Protein AF-A0A6A5HQG8-F1 (afdb_monomer_lite)

Foldseek 3Di:
DDDDDPQLVVQLVVQLVVLVVVVVVVVVDPQKDKWWQQEPNDGDPSNVVSCVRSVHDSVNVPVVDDHQWIWIDGVQWIWTDHPVDIGTPPPPPPDPPPVVPPPD

pLDDT: mean 81.15, std 14.97, range [36.0, 96.69]

Radius of gyration: 15.36 Å; chains: 1; bounding box: 36×32×36 Å

Sequence (104 aa):
MKSFTFSRVKAFCAHLSSLLSEAIDEKQTVERFDLIVFADGKSDEAIVQAARRAYVHLTELQECMNNGLIMEITDGRVRALTPFSAQIVFPKTANPMEFEKVGG

Secondary structure (DSSP, 8-state):
--PPPHHHHHHHHHHHHHHHHHHHHHTS--S-EEEEESBTTB--HHHHHHHHHTT--HHHHHHHS-TTEEEEEETTEEEEEETTEEEEEES--S-TTSGGGS--

Structure (mmCIF, N/CA/C/O backbone):
data_AF-A0A6A5HQG8-F1
#
_entry.id   AF-A0A6A5HQG8-F1
#
loop_
_atom_site.group_PDB
_atom_site.id
_atom_site.type_symbol
_atom_site.label_atom_id
_atom_site.label_alt_id
_atom_site.label_comp_id
_atom_site.label_asym_id
_atom_site.label_entity_id
_atom_site.label_seq_id
_atom_site.pdbx_PDB_ins_code
_atom_site.Cartn_x
_atom_site.Cartn_y
_atom_site.Cartn_z
_atom_site.occupancy
_atom_site.B_iso_or_equiv
_atom_site.auth_seq_id
_atom_site.auth_comp_id
_atom_site.auth_asym_id
_atom_site.auth_atom_id
_atom_site.pdbx_PDB_model_num
ATOM 1 N N . MET A 1 1 ? 13.232 4.062 -19.684 1.00 47.31 1 MET A N 1
ATOM 2 C CA . MET A 1 1 ? 12.243 3.751 -18.630 1.00 47.31 1 MET A CA 1
ATOM 3 C C . MET A 1 1 ? 11.417 2.559 -19.076 1.00 47.31 1 MET A C 1
ATOM 5 O O . MET A 1 1 ? 10.832 2.621 -20.152 1.00 47.31 1 MET A O 1
ATOM 9 N N . LYS A 1 2 ? 11.418 1.456 -18.319 1.00 54.16 2 LYS A N 1
ATOM 10 C CA . LYS A 1 2 ? 10.483 0.350 -18.564 1.00 54.16 2 LYS A CA 1
ATOM 11 C C . LYS A 1 2 ? 9.149 0.751 -17.941 1.00 54.16 2 LYS A C 1
ATOM 13 O O . LYS A 1 2 ? 9.042 0.825 -16.727 1.00 54.16 2 LYS A O 1
ATOM 18 N N . SER A 1 3 ? 8.172 1.080 -18.779 1.00 63.28 3 SER A N 1
ATOM 19 C CA . SER A 1 3 ? 6.811 1.370 -18.324 1.00 63.28 3 SER A CA 1
ATOM 20 C C . SER A 1 3 ? 6.162 0.094 -17.785 1.00 63.28 3 SER A C 1
ATOM 22 O O . SER A 1 3 ? 6.393 -0.997 -18.322 1.0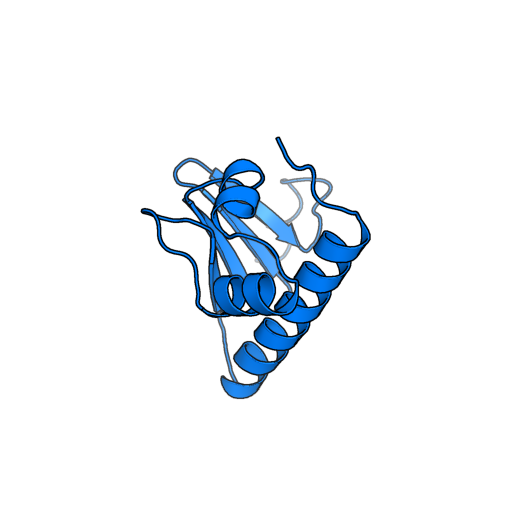0 63.28 3 SER A O 1
ATOM 24 N N . PHE A 1 4 ? 5.352 0.212 -16.734 1.00 70.06 4 PHE A N 1
ATOM 25 C CA . PHE A 1 4 ? 4.558 -0.908 -16.253 1.00 70.06 4 PHE A CA 1
ATOM 26 C C . PHE A 1 4 ? 3.615 -1.404 -17.347 1.00 70.06 4 PHE A C 1
ATOM 28 O O . PHE A 1 4 ? 2.868 -0.631 -17.946 1.00 70.06 4 PHE A O 1
ATOM 35 N N . THR A 1 5 ? 3.591 -2.716 -17.586 1.00 81.50 5 THR A N 1
ATOM 36 C CA . THR A 1 5 ? 2.494 -3.285 -18.365 1.00 81.50 5 THR A CA 1
ATOM 37 C C . THR A 1 5 ? 1.234 -3.247 -17.509 1.00 81.50 5 THR A C 1
ATOM 39 O O . THR A 1 5 ? 1.275 -3.541 -16.313 1.00 81.50 5 THR A O 1
ATOM 42 N N . PHE A 1 6 ? 0.093 -2.942 -18.124 1.00 82.88 6 PHE A N 1
ATOM 43 C CA . PHE A 1 6 ? -1.206 -2.964 -17.447 1.00 82.88 6 PHE A CA 1
ATOM 44 C C . PHE A 1 6 ? -1.449 -4.283 -16.685 1.00 82.88 6 PHE A C 1
ATOM 46 O O . PHE A 1 6 ? -1.984 -4.285 -15.578 1.00 82.88 6 PHE A O 1
ATOM 53 N N . SER A 1 7 ? -0.975 -5.407 -17.236 1.00 87.94 7 SER A N 1
ATOM 54 C CA . SER A 1 7 ? -1.036 -6.722 -16.593 1.00 87.94 7 SER A CA 1
ATOM 55 C C . SER 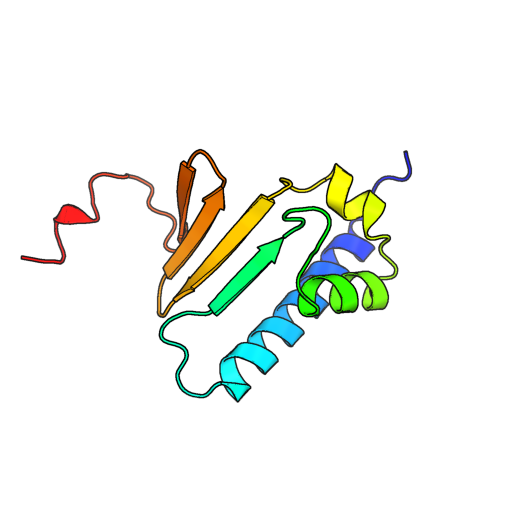A 1 7 ? -0.266 -6.797 -15.269 1.00 87.94 7 SER A C 1
ATOM 57 O O . SER A 1 7 ? -0.789 -7.353 -14.305 1.00 87.94 7 SER A O 1
ATOM 59 N N . ARG A 1 8 ? 0.941 -6.218 -15.192 1.00 89.00 8 ARG A N 1
ATOM 60 C CA . ARG A 1 8 ? 1.777 -6.217 -13.979 1.00 89.00 8 ARG A CA 1
ATOM 61 C C . ARG A 1 8 ? 1.190 -5.315 -12.898 1.00 89.00 8 ARG A C 1
ATOM 63 O O . ARG A 1 8 ? 1.172 -5.716 -11.740 1.00 89.00 8 ARG A O 1
ATOM 70 N N . VAL A 1 9 ? 0.629 -4.159 -13.269 1.00 87.75 9 VAL A N 1
ATOM 71 C CA . VAL A 1 9 ? -0.087 -3.284 -12.318 1.00 87.75 9 VAL A CA 1
ATOM 72 C C . VAL A 1 9 ? -1.304 -4.000 -11.743 1.00 87.75 9 VAL A C 1
ATOM 74 O O . VAL A 1 9 ? -1.477 -4.050 -10.530 1.00 87.75 9 VAL A O 1
ATOM 77 N N . LYS A 1 10 ? -2.123 -4.618 -12.602 1.00 91.50 10 LYS A N 1
ATOM 78 C CA . LYS A 1 10 ? -3.306 -5.360 -12.157 1.00 91.50 10 LYS A CA 1
ATOM 79 C C . LYS A 1 10 ? -2.936 -6.508 -11.212 1.00 91.50 10 LYS A C 1
ATOM 81 O O . LYS A 1 10 ? -3.596 -6.683 -10.191 1.00 91.50 10 LYS A O 1
ATOM 86 N N . ALA A 1 11 ? -1.883 -7.262 -11.533 1.00 94.06 11 ALA A N 1
ATOM 87 C CA . ALA A 1 11 ? -1.382 -8.336 -10.676 1.00 94.06 11 ALA A CA 1
ATOM 88 C C . ALA A 1 11 ? -0.875 -7.803 -9.328 1.00 94.06 11 ALA A C 1
ATOM 90 O O . ALA A 1 11 ? -1.222 -8.352 -8.286 1.00 94.06 11 ALA A O 1
ATOM 91 N N . PHE A 1 12 ? -0.117 -6.703 -9.337 1.00 93.88 12 PHE A N 1
ATOM 92 C CA . PHE A 1 12 ? 0.346 -6.038 -8.120 1.00 93.88 12 PHE A CA 1
ATOM 93 C C . PHE A 1 12 ? -0.823 -5.634 -7.218 1.00 93.88 12 PHE A C 1
ATOM 95 O O . PHE A 1 12 ? -0.843 -6.012 -6.049 1.00 93.88 12 PHE A O 1
ATOM 102 N N . CYS A 1 13 ? -1.828 -4.944 -7.765 1.00 92.88 13 CYS A N 1
ATOM 103 C CA . CYS A 1 13 ? -3.009 -4.538 -7.005 1.00 92.88 13 CYS A CA 1
ATOM 104 C C . CYS A 1 13 ? -3.772 -5.741 -6.434 1.00 92.88 13 CYS A C 1
ATOM 106 O O . CYS A 1 13 ? -4.200 -5.695 -5.285 1.00 92.88 13 CYS A O 1
ATOM 108 N N . ALA A 1 14 ? -3.915 -6.824 -7.204 1.00 95.56 14 ALA A N 1
ATOM 109 C CA . ALA A 1 14 ? -4.586 -8.036 -6.741 1.00 95.56 14 ALA A CA 1
ATOM 110 C C . ALA A 1 14 ? -3.832 -8.703 -5.577 1.00 95.56 14 ALA A C 1
ATOM 112 O O . ALA A 1 14 ? -4.442 -9.059 -4.571 1.00 95.56 14 ALA A O 1
ATOM 113 N N . HIS A 1 15 ? -2.506 -8.831 -5.680 1.00 96.69 15 HIS A N 1
ATOM 114 C CA . HIS A 1 15 ? -1.691 -9.392 -4.603 1.00 96.69 15 HIS A CA 1
ATOM 115 C C . HIS A 1 15 ? -1.691 -8.512 -3.356 1.00 96.69 15 HIS A C 1
ATOM 117 O O . HIS A 1 15 ? -1.822 -9.039 -2.255 1.00 96.69 15 HIS A O 1
ATOM 123 N N . LEU A 1 16 ? -1.579 -7.192 -3.523 1.00 94.81 16 LEU A N 1
ATOM 124 C CA . LEU A 1 16 ? -1.628 -6.257 -2.406 1.00 94.81 16 LEU A CA 1
ATOM 125 C C . LEU A 1 16 ? -2.986 -6.318 -1.702 1.00 94.81 16 LEU A C 1
ATOM 127 O O . LEU A 1 16 ? -3.023 -6.389 -0.482 1.00 94.81 16 LEU A O 1
ATOM 131 N N . SER A 1 17 ? -4.089 -6.367 -2.456 1.00 93.62 17 SER A N 1
ATOM 132 C CA . SER A 1 17 ? -5.429 -6.505 -1.880 1.00 93.62 17 SER A CA 1
ATOM 133 C C . SER A 1 17 ? -5.565 -7.773 -1.035 1.00 93.62 17 SER A C 1
ATOM 135 O O . SER A 1 17 ? -6.066 -7.681 0.076 1.00 93.62 17 SER A O 1
ATOM 137 N N . SER A 1 18 ? -5.097 -8.927 -1.530 1.00 94.62 18 SER A N 1
ATOM 138 C CA . SER A 1 18 ? -5.143 -10.196 -0.778 1.00 94.62 18 SER A CA 1
ATOM 139 C C . SER A 1 18 ? -4.360 -10.097 0.528 1.00 94.62 18 SER A C 1
ATOM 141 O O . SER A 1 18 ? -4.890 -10.398 1.589 1.00 94.62 18 SER A O 1
ATOM 143 N N . LEU A 1 19 ? -3.120 -9.600 0.454 1.00 93.88 19 LEU A N 1
ATOM 144 C CA . LEU A 1 19 ? -2.236 -9.470 1.612 1.00 93.88 19 LEU A CA 1
ATOM 145 C C . LEU A 1 19 ? -2.798 -8.516 2.670 1.00 93.88 19 LEU A C 1
ATOM 147 O O . LEU A 1 19 ? -2.665 -8.776 3.860 1.00 93.88 19 LEU A O 1
ATOM 151 N N . LEU A 1 20 ? -3.414 -7.410 2.246 1.00 91.00 20 LEU A N 1
ATOM 152 C CA . LEU A 1 20 ? -4.042 -6.466 3.167 1.00 91.00 20 LEU A CA 1
ATOM 153 C C . LEU A 1 20 ? -5.284 -7.064 3.823 1.00 91.00 20 LEU A C 1
ATOM 155 O O . LEU A 1 20 ? -5.445 -6.901 5.025 1.00 91.00 20 LEU A O 1
ATOM 159 N N . SER A 1 21 ? -6.133 -7.765 3.066 1.00 89.31 21 SER A N 1
ATOM 160 C CA . SER A 1 21 ? -7.293 -8.463 3.628 1.00 89.31 21 SER A CA 1
ATOM 161 C C . SER A 1 21 ? -6.864 -9.502 4.659 1.00 89.31 21 SER A C 1
ATOM 163 O O . SER A 1 21 ? -7.328 -9.442 5.789 1.00 89.31 21 SER A O 1
ATOM 165 N N . GLU A 1 22 ? -5.904 -10.365 4.317 1.00 89.81 22 GLU A N 1
ATOM 166 C CA . GLU A 1 22 ? -5.338 -11.358 5.239 1.00 89.81 22 GLU A CA 1
ATOM 167 C C . GLU A 1 22 ? -4.793 -10.688 6.513 1.00 89.81 22 GLU A C 1
ATOM 169 O O . GLU A 1 22 ? -5.157 -11.075 7.620 1.00 89.81 22 GLU A O 1
ATOM 174 N N . ALA A 1 23 ? -3.995 -9.623 6.376 1.00 85.88 23 ALA A N 1
ATOM 175 C CA . ALA A 1 23 ? -3.393 -8.931 7.516 1.00 85.88 23 ALA A CA 1
ATOM 176 C C . ALA A 1 23 ? -4.401 -8.157 8.389 1.00 85.88 23 ALA A C 1
ATOM 178 O O . ALA A 1 23 ? -4.153 -7.947 9.579 1.00 85.88 23 ALA A O 1
ATOM 179 N N . ILE A 1 24 ? -5.506 -7.682 7.812 1.00 84.38 24 ILE A N 1
ATOM 180 C CA . ILE A 1 24 ? -6.590 -7.017 8.547 1.00 84.38 24 ILE A CA 1
ATOM 181 C C . ILE A 1 24 ? -7.441 -8.063 9.274 1.00 84.38 24 ILE A C 1
ATOM 183 O O . ILE A 1 24 ? -7.708 -7.897 10.466 1.00 84.38 24 ILE A O 1
ATOM 187 N N . ASP A 1 25 ? -7.800 -9.152 8.593 1.00 83.25 25 ASP A N 1
ATOM 188 C CA . ASP A 1 25 ? -8.608 -10.242 9.144 1.00 83.25 25 ASP A CA 1
ATOM 189 C C . ASP A 1 25 ? -7.876 -10.954 10.295 1.00 83.25 25 ASP A C 1
ATOM 191 O O . ASP A 1 25 ? -8.464 -11.203 11.351 1.00 83.25 25 ASP A O 1
ATOM 195 N N . GLU A 1 26 ? -6.570 -11.216 10.148 1.00 81.06 26 GLU A N 1
ATOM 196 C CA . GLU A 1 26 ? -5.727 -11.811 11.198 1.00 81.06 26 GLU A CA 1
ATOM 197 C C . GLU A 1 26 ? -5.682 -10.967 12.473 1.00 81.06 26 GLU A C 1
ATOM 199 O O . GLU A 1 26 ? -5.601 -11.508 13.578 1.00 81.06 26 GLU A O 1
ATOM 204 N N . LYS A 1 27 ? -5.750 -9.639 12.342 1.00 73.19 27 LYS A N 1
ATOM 205 C CA . LYS A 1 27 ? -5.715 -8.729 13.490 1.00 73.19 27 LYS A CA 1
ATOM 206 C C . LYS A 1 27 ? -7.028 -8.700 14.276 1.00 73.19 27 LYS A C 1
ATOM 208 O O . LYS A 1 27 ? -7.009 -8.149 15.372 1.00 73.19 27 LYS A O 1
ATOM 213 N N . GLN A 1 28 ? -8.113 -9.298 13.762 1.00 58.22 28 GLN A N 1
ATOM 214 C CA . GLN A 1 28 ? -9.461 -9.479 14.347 1.00 58.22 28 GLN A CA 1
ATOM 215 C C . GLN A 1 28 ? -10.217 -8.207 14.788 1.00 58.22 28 GLN A C 1
ATOM 217 O O . GLN A 1 28 ? -11.442 -8.169 14.714 1.00 58.22 28 GLN A O 1
ATOM 222 N N . THR A 1 29 ? -9.519 -7.161 15.225 1.00 58.09 29 THR A N 1
ATOM 223 C CA . THR A 1 29 ? -10.041 -5.890 15.734 1.00 58.09 29 THR A CA 1
ATOM 224 C C . THR A 1 29 ? -9.018 -4.785 15.463 1.00 58.09 29 THR A C 1
ATOM 226 O O . THR A 1 29 ? -8.344 -4.305 16.376 1.00 58.09 29 THR A O 1
ATOM 229 N N . VAL A 1 30 ? -8.826 -4.388 14.206 1.00 58.88 30 VAL A N 1
ATOM 230 C CA . VAL A 1 30 ? -8.039 -3.179 13.925 1.00 58.88 30 VAL A CA 1
ATOM 231 C C . VAL A 1 30 ? -8.972 -1.982 13.924 1.00 58.88 30 VAL A C 1
ATOM 233 O O . VAL A 1 30 ? -9.669 -1.732 12.948 1.00 58.88 30 VAL A O 1
ATOM 236 N N . GLU A 1 31 ? -8.935 -1.201 15.007 1.00 77.12 31 GLU A N 1
ATOM 237 C CA . GLU A 1 31 ? -9.436 0.181 14.979 1.00 77.12 31 GLU A CA 1
ATOM 238 C C . GLU A 1 31 ? -8.733 0.982 13.867 1.00 77.12 31 GLU A C 1
ATOM 240 O O . GLU A 1 31 ? -9.300 1.923 13.310 1.00 77.12 31 GLU A O 1
ATOM 245 N N . ARG A 1 32 ? -7.496 0.581 13.522 1.00 84.56 32 ARG A N 1
ATOM 246 C CA . ARG A 1 32 ? -6.645 1.226 12.526 1.00 84.56 32 ARG A CA 1
ATOM 247 C C . ARG A 1 32 ? -5.542 0.308 11.987 1.00 84.56 32 ARG A C 1
ATOM 249 O O . ARG A 1 32 ? -4.786 -0.283 12.754 1.00 84.56 32 ARG A O 1
ATOM 256 N N . PHE A 1 33 ? -5.384 0.270 10.670 1.00 88.31 33 PHE A N 1
ATOM 257 C CA . PHE A 1 33 ? -4.275 -0.342 9.946 1.00 88.31 33 PHE A CA 1
ATOM 258 C C . PHE A 1 33 ? -3.552 0.733 9.129 1.00 88.31 33 PHE A C 1
ATOM 260 O O . PHE A 1 33 ? -4.148 1.343 8.247 1.00 88.31 33 PHE A O 1
ATOM 267 N N . ASP A 1 34 ? -2.267 0.947 9.395 1.00 90.56 34 ASP A N 1
ATOM 268 C CA . ASP A 1 34 ? -1.442 1.868 8.614 1.00 90.56 34 ASP A CA 1
ATOM 269 C C . ASP A 1 34 ? -0.597 1.081 7.616 1.00 90.56 34 ASP A C 1
ATOM 271 O O . ASP A 1 34 ? 0.111 0.154 8.003 1.00 90.56 34 ASP A O 1
ATOM 275 N N . LEU A 1 35 ? -0.680 1.463 6.342 1.00 91.06 35 LEU A N 1
ATOM 276 C CA . LEU A 1 35 ? 0.152 0.944 5.264 1.00 91.06 35 LEU A CA 1
ATOM 277 C C . LEU A 1 35 ? 1.185 1.999 4.852 1.00 91.06 35 LEU A C 1
ATOM 279 O O . LEU A 1 35 ? 0.832 3.040 4.292 1.00 91.06 35 LEU A O 1
ATOM 283 N N . ILE A 1 36 ? 2.461 1.722 5.099 1.00 90.69 36 ILE A N 1
ATOM 284 C CA . ILE A 1 36 ? 3.590 2.609 4.803 1.00 90.69 36 ILE A CA 1
ATOM 285 C C . ILE A 1 36 ? 4.089 2.374 3.375 1.00 90.69 36 ILE A C 1
ATOM 287 O O . ILE A 1 36 ? 4.563 1.289 3.027 1.00 90.69 36 ILE A O 1
ATOM 291 N N . VAL A 1 37 ? 4.050 3.427 2.559 1.00 88.38 37 VAL A N 1
ATOM 292 C CA . VAL A 1 37 ? 4.450 3.438 1.149 1.00 88.38 37 VAL A CA 1
ATOM 293 C C . VAL A 1 37 ? 5.694 4.320 0.980 1.00 88.38 37 VAL A C 1
ATOM 295 O O . VAL A 1 37 ? 5.618 5.549 0.992 1.00 88.38 37 VAL A O 1
ATOM 298 N N . PHE A 1 38 ? 6.858 3.686 0.811 1.00 86.00 38 PHE A N 1
ATOM 299 C CA . PHE A 1 38 ? 8.151 4.339 0.548 1.00 86.00 38 PHE A CA 1
ATOM 300 C C . PHE A 1 38 ? 8.486 5.520 1.484 1.00 86.00 38 PHE A C 1
ATOM 302 O O . PHE A 1 38 ? 8.974 6.558 1.032 1.00 86.00 38 PHE A O 1
ATOM 309 N N . ALA A 1 39 ? 8.237 5.383 2.789 1.00 81.81 39 ALA A N 1
ATOM 310 C CA . ALA A 1 39 ? 8.673 6.352 3.796 1.00 81.81 39 ALA A CA 1
ATOM 311 C C . ALA A 1 39 ? 10.113 6.050 4.233 1.00 81.81 39 ALA A C 1
ATOM 313 O O . ALA A 1 39 ? 10.433 4.914 4.579 1.00 81.81 39 ALA A O 1
ATOM 314 N N . ASP A 1 40 ? 10.996 7.051 4.170 1.00 78.81 40 ASP A N 1
ATOM 315 C CA . ASP A 1 40 ? 12.424 6.933 4.513 1.00 78.81 40 ASP A CA 1
ATOM 316 C C . ASP A 1 40 ? 13.135 5.741 3.840 1.00 78.81 40 ASP A C 1
ATOM 318 O O . ASP A 1 40 ? 13.966 5.050 4.431 1.00 78.81 40 ASP A O 1
ATOM 322 N N . GLY A 1 41 ? 12.776 5.465 2.581 1.00 75.81 41 GLY A N 1
ATOM 323 C CA . GLY A 1 41 ? 13.336 4.355 1.803 1.00 75.81 41 GLY A CA 1
ATOM 324 C C . GLY A 1 41 ? 12.825 2.968 2.209 1.00 75.81 41 GLY A C 1
ATOM 325 O O . GLY A 1 41 ? 13.348 1.963 1.728 1.00 75.81 41 GLY A O 1
ATOM 326 N N . LYS A 1 42 ? 11.802 2.891 3.066 1.00 81.94 42 LYS A N 1
ATOM 327 C CA . LYS A 1 42 ? 11.164 1.648 3.507 1.00 81.94 42 LYS A CA 1
ATOM 328 C C . LYS A 1 42 ? 9.712 1.587 3.052 1.00 81.94 42 LYS A C 1
ATOM 330 O O . LYS A 1 42 ? 9.034 2.597 2.920 1.00 81.94 42 LYS A O 1
ATOM 335 N N . SER A 1 43 ? 9.242 0.376 2.800 1.00 89.94 43 SER A N 1
ATOM 336 C CA . SER A 1 43 ? 7.836 0.079 2.534 1.00 89.94 43 SER A CA 1
ATOM 337 C C . SER A 1 43 ? 7.429 -1.120 3.361 1.00 89.94 43 SER A C 1
ATOM 339 O O . SER A 1 43 ? 8.275 -1.967 3.666 1.00 89.94 43 SER A O 1
ATOM 341 N N . ASP A 1 44 ? 6.144 -1.208 3.673 1.00 91.50 44 ASP A N 1
ATOM 342 C CA . ASP A 1 44 ? 5.615 -2.364 4.378 1.00 91.50 44 ASP A CA 1
ATOM 343 C C . ASP A 1 44 ? 5.807 -3.658 3.595 1.00 91.50 44 ASP A C 1
ATOM 345 O O . ASP A 1 44 ? 5.825 -3.694 2.358 1.00 91.50 44 ASP A O 1
ATOM 349 N N . GLU A 1 45 ? 5.899 -4.754 4.345 1.00 92.00 45 GLU A N 1
ATOM 350 C CA . GLU A 1 45 ? 6.136 -6.078 3.789 1.00 92.00 45 GLU A CA 1
ATOM 351 C C . GLU A 1 45 ? 5.066 -6.474 2.761 1.00 92.00 45 GLU A C 1
ATOM 353 O O . GLU A 1 45 ? 5.399 -7.068 1.737 1.00 92.00 45 GLU A O 1
ATOM 358 N N . ALA A 1 46 ? 3.808 -6.066 2.957 1.00 92.50 46 ALA A N 1
ATOM 359 C CA . ALA A 1 46 ? 2.732 -6.312 2.000 1.00 92.50 46 ALA A CA 1
ATOM 360 C C . ALA A 1 46 ? 3.031 -5.715 0.609 1.00 92.50 46 ALA A C 1
ATOM 362 O O . ALA A 1 46 ? 2.810 -6.372 -0.409 1.00 92.50 46 ALA A O 1
ATOM 363 N N . ILE A 1 47 ? 3.608 -4.508 0.548 1.00 92.50 47 ILE A N 1
ATOM 364 C CA . ILE A 1 47 ? 4.011 -3.858 -0.711 1.00 92.50 47 ILE A CA 1
ATOM 365 C C . ILE A 1 47 ? 5.176 -4.617 -1.341 1.00 92.50 47 ILE A C 1
ATOM 367 O O . ILE A 1 47 ? 5.157 -4.904 -2.540 1.00 92.50 47 ILE A O 1
ATOM 371 N N . VAL A 1 48 ? 6.173 -4.982 -0.531 1.00 94.00 48 VAL A N 1
ATOM 372 C CA . VAL A 1 48 ? 7.355 -5.730 -0.983 1.00 94.00 48 VAL A CA 1
ATOM 373 C C . VAL A 1 48 ? 6.966 -7.093 -1.553 1.00 94.00 48 VAL A C 1
ATOM 375 O O . VAL A 1 48 ? 7.409 -7.467 -2.644 1.00 94.00 48 VAL A O 1
ATOM 378 N N . GLN A 1 49 ? 6.097 -7.825 -0.860 1.00 95.06 49 GLN A N 1
ATOM 379 C CA . GLN A 1 49 ? 5.611 -9.123 -1.306 1.00 95.06 49 GLN A CA 1
ATOM 380 C C . GLN A 1 49 ? 4.726 -9.006 -2.550 1.00 95.06 49 GLN A C 1
ATOM 382 O O . GLN A 1 49 ? 4.915 -9.779 -3.492 1.00 95.06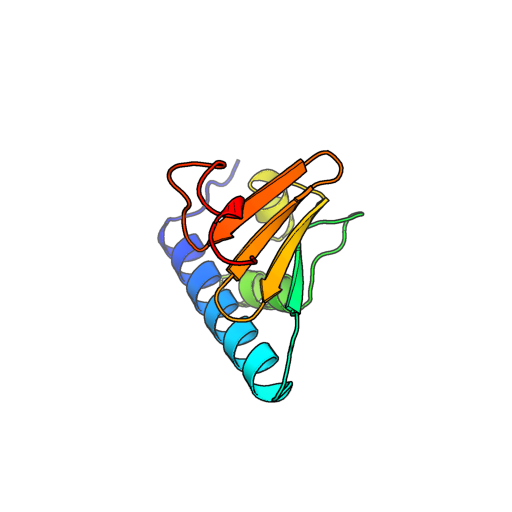 49 GLN A O 1
ATOM 387 N N . ALA A 1 50 ? 3.805 -8.039 -2.603 1.00 95.12 50 ALA A N 1
ATOM 388 C CA . ALA A 1 50 ? 2.962 -7.815 -3.776 1.00 95.12 50 ALA A CA 1
ATOM 389 C C . ALA A 1 50 ? 3.798 -7.482 -5.020 1.00 95.12 50 ALA A C 1
ATOM 391 O O . ALA A 1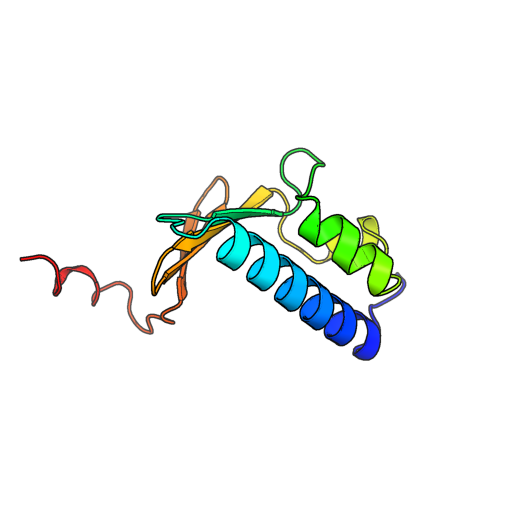 50 ? 3.574 -8.058 -6.087 1.00 95.12 50 ALA A O 1
ATOM 392 N N . ALA A 1 51 ? 4.806 -6.616 -4.874 1.00 93.19 51 ALA A N 1
ATOM 393 C CA . ALA A 1 51 ? 5.740 -6.269 -5.942 1.00 93.19 51 ALA A CA 1
ATOM 394 C C . ALA A 1 51 ? 6.487 -7.508 -6.445 1.00 93.19 51 ALA A C 1
ATOM 396 O O . ALA A 1 51 ? 6.498 -7.789 -7.645 1.00 93.19 51 ALA A O 1
ATOM 397 N N . ARG A 1 52 ? 7.027 -8.315 -5.524 1.00 93.69 52 ARG A N 1
ATOM 398 C CA . ARG A 1 52 ? 7.728 -9.560 -5.857 1.00 93.69 52 ARG A CA 1
ATOM 399 C C . ARG A 1 52 ? 6.833 -10.546 -6.612 1.00 93.69 52 ARG A C 1
ATOM 401 O O . ARG A 1 52 ? 7.268 -11.086 -7.627 1.00 93.69 52 ARG A O 1
ATOM 408 N N . ARG A 1 53 ? 5.598 -10.770 -6.149 1.00 94.62 53 ARG A N 1
ATOM 409 C CA . ARG A 1 53 ? 4.633 -11.695 -6.781 1.00 94.62 53 ARG A CA 1
ATOM 410 C C . ARG A 1 53 ? 4.190 -11.211 -8.167 1.00 94.62 53 ARG A C 1
ATOM 412 O O . ARG A 1 53 ? 4.013 -12.020 -9.069 1.00 94.62 53 ARG A O 1
ATOM 419 N N . ALA A 1 54 ? 4.091 -9.897 -8.361 1.00 93.81 54 ALA A N 1
ATOM 420 C CA . ALA A 1 54 ? 3.765 -9.281 -9.647 1.00 93.81 54 ALA A CA 1
ATOM 421 C C . ALA A 1 54 ? 4.971 -9.118 -10.594 1.00 93.81 54 ALA A C 1
ATOM 423 O O . ALA A 1 54 ? 4.829 -8.536 -11.674 1.00 93.81 54 ALA A O 1
ATOM 424 N N . TYR A 1 55 ? 6.158 -9.598 -10.201 1.00 91.75 55 TYR A N 1
ATOM 425 C CA . TYR A 1 55 ? 7.422 -9.379 -10.909 1.00 91.75 55 TYR A CA 1
ATOM 426 C C . TYR A 1 55 ? 7.691 -7.898 -11.180 1.00 91.75 55 TYR A C 1
ATOM 428 O O . TYR A 1 55 ? 8.129 -7.524 -12.264 1.00 91.75 55 TYR A O 1
ATOM 436 N N . VAL A 1 56 ? 7.379 -7.037 -10.218 1.00 89.75 56 VAL A N 1
ATOM 437 C CA . VAL A 1 56 ? 7.545 -5.587 -10.269 1.00 89.75 56 VAL A CA 1
ATOM 438 C C . VAL A 1 56 ? 8.726 -5.175 -9.391 1.00 89.75 56 VAL A C 1
ATOM 440 O O . VAL A 1 56 ? 8.812 -5.569 -8.230 1.00 89.75 56 VAL A O 1
ATOM 443 N N . HIS A 1 57 ? 9.646 -4.378 -9.941 1.00 89.12 57 HIS A N 1
ATOM 444 C CA . HIS A 1 57 ? 10.761 -3.851 -9.159 1.00 89.12 57 HIS A CA 1
ATOM 445 C C . HIS A 1 57 ? 10.287 -2.725 -8.238 1.00 89.12 57 HIS A C 1
ATOM 447 O O . HIS A 1 57 ? 9.563 -1.825 -8.659 1.00 89.12 57 HIS A O 1
ATOM 453 N N . LEU A 1 58 ? 10.745 -2.745 -6.984 1.00 87.00 58 LEU A N 1
ATOM 454 C CA . LEU A 1 58 ? 10.407 -1.711 -6.002 1.00 87.00 58 LEU A CA 1
ATOM 455 C C . LEU A 1 58 ? 10.861 -0.315 -6.430 1.00 87.00 58 LEU A C 1
ATOM 457 O O . LEU A 1 58 ? 10.153 0.646 -6.170 1.00 87.00 58 LEU A O 1
ATOM 461 N N . THR A 1 59 ? 11.988 -0.204 -7.132 1.00 86.06 59 THR A N 1
ATOM 462 C CA . THR A 1 59 ? 12.467 1.072 -7.680 1.00 86.06 59 THR A CA 1
ATOM 463 C C . THR A 1 59 ? 11.512 1.632 -8.736 1.00 86.06 59 THR A C 1
ATOM 465 O O . THR A 1 59 ? 11.214 2.818 -8.710 1.00 86.06 59 THR A O 1
ATOM 468 N N . GLU A 1 60 ? 10.958 0.779 -9.612 1.00 85.69 60 GLU A N 1
ATOM 469 C CA . GLU A 1 60 ? 9.944 1.190 -10.601 1.00 85.69 60 GLU A CA 1
ATOM 470 C C . GLU A 1 60 ? 8.667 1.688 -9.896 1.00 85.69 60 GLU A C 1
ATOM 472 O O . GLU A 1 60 ? 8.045 2.658 -10.325 1.00 85.69 60 GLU A O 1
ATOM 477 N N . LEU A 1 61 ? 8.276 1.037 -8.792 1.00 85.25 61 LEU A N 1
ATOM 478 C CA . LEU A 1 61 ? 7.121 1.439 -7.983 1.00 85.25 61 LEU A CA 1
ATOM 479 C C . LEU A 1 61 ? 7.361 2.769 -7.270 1.00 85.25 61 LEU A C 1
ATOM 481 O O . LEU A 1 61 ? 6.473 3.617 -7.259 1.00 85.25 61 LEU A O 1
ATOM 485 N N . GLN A 1 62 ? 8.556 2.949 -6.713 1.00 85.00 62 GLN A N 1
ATOM 486 C CA . GLN A 1 62 ? 8.960 4.157 -6.006 1.00 85.00 62 GLN A CA 1
ATOM 487 C C . GLN A 1 62 ? 8.972 5.385 -6.928 1.00 85.00 62 GLN A C 1
ATOM 489 O O . GLN A 1 62 ? 8.582 6.468 -6.511 1.00 85.00 62 GLN A O 1
ATOM 494 N N . GLU A 1 63 ? 9.371 5.222 -8.192 1.00 84.06 63 GLU A N 1
ATOM 495 C CA . GLU A 1 63 ? 9.318 6.292 -9.200 1.00 84.06 63 GLU A CA 1
ATOM 496 C C . GLU A 1 63 ? 7.879 6.699 -9.569 1.00 84.06 63 GLU A C 1
ATOM 498 O O . GLU A 1 63 ? 7.653 7.820 -10.024 1.00 84.06 63 GLU A O 1
ATOM 503 N N . CYS A 1 64 ? 6.903 5.804 -9.382 1.00 82.25 64 CYS A N 1
ATOM 504 C CA . CYS A 1 64 ? 5.509 6.010 -9.790 1.00 82.25 64 CYS A CA 1
ATOM 505 C C . CYS A 1 64 ? 4.562 6.367 -8.634 1.00 82.25 64 CYS A C 1
ATOM 507 O O . CYS A 1 64 ? 3.411 6.731 -8.882 1.00 82.25 64 CYS A O 1
ATOM 509 N N . MET A 1 65 ? 5.006 6.225 -7.387 1.00 80.12 65 MET A N 1
ATOM 510 C CA . MET A 1 65 ? 4.210 6.487 -6.189 1.00 80.12 65 MET A CA 1
ATOM 511 C C . MET A 1 65 ? 4.766 7.662 -5.393 1.00 80.12 65 MET A C 1
ATOM 513 O O . MET A 1 65 ? 5.940 8.008 -5.477 1.00 80.12 65 MET A O 1
ATOM 517 N N . ASN A 1 66 ? 3.903 8.272 -4.580 1.00 74.75 66 ASN A N 1
ATOM 518 C CA . ASN A 1 66 ? 4.329 9.313 -3.656 1.00 74.75 66 ASN A CA 1
ATOM 519 C C . ASN A 1 66 ? 5.215 8.698 -2.567 1.00 74.75 66 ASN A C 1
ATOM 521 O O . ASN A 1 66 ? 4.753 7.864 -1.789 1.00 74.75 66 ASN A O 1
ATOM 525 N N . ASN A 1 67 ? 6.473 9.134 -2.503 1.00 81.00 67 ASN A N 1
ATOM 526 C CA . ASN A 1 67 ? 7.368 8.796 -1.399 1.00 81.00 67 ASN A CA 1
ATOM 527 C C . ASN A 1 67 ? 6.843 9.398 -0.091 1.00 81.00 67 ASN A C 1
ATOM 529 O O . ASN A 1 67 ? 6.412 10.552 -0.063 1.00 81.00 67 ASN A O 1
ATOM 533 N N . GLY A 1 68 ? 6.909 8.626 0.992 1.00 83.56 68 GLY A N 1
ATOM 534 C CA . GLY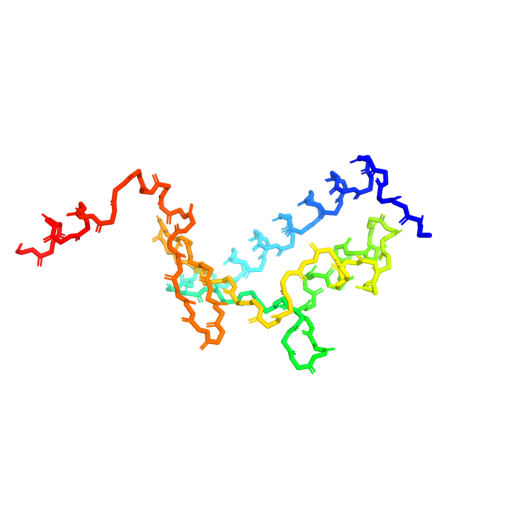 A 1 68 ? 6.437 9.057 2.309 1.00 83.56 68 GLY A CA 1
ATOM 535 C C . GLY A 1 68 ? 4.915 9.097 2.447 1.00 83.56 68 GLY A C 1
ATOM 536 O O . GLY A 1 68 ? 4.403 9.864 3.260 1.00 83.56 68 GLY A O 1
ATOM 537 N N . LEU A 1 69 ? 4.192 8.307 1.649 1.00 88.50 69 LEU A N 1
ATOM 538 C CA . LEU A 1 69 ? 2.748 8.153 1.780 1.00 88.50 69 LEU A CA 1
ATOM 539 C C . LEU A 1 69 ? 2.434 7.109 2.859 1.00 88.50 69 LEU A C 1
ATOM 541 O O . LEU A 1 69 ? 2.980 6.009 2.857 1.00 88.50 69 LEU A O 1
ATOM 545 N N . ILE A 1 70 ? 1.510 7.436 3.756 1.00 91.44 70 ILE A N 1
ATOM 546 C CA . ILE A 1 70 ? 0.920 6.486 4.701 1.00 91.44 70 ILE A CA 1
ATOM 547 C C . ILE A 1 70 ? -0.567 6.386 4.384 1.00 91.44 70 ILE A C 1
ATOM 549 O O . ILE A 1 70 ? -1.275 7.392 4.371 1.00 91.44 70 ILE A O 1
ATOM 553 N N . MET A 1 71 ? -1.045 5.176 4.116 1.00 91.06 71 MET A N 1
ATOM 554 C CA . MET A 1 71 ? -2.468 4.903 3.949 1.00 91.06 71 MET A CA 1
ATOM 555 C C . MET A 1 71 ? -3.023 4.400 5.280 1.00 91.06 71 MET A C 1
ATOM 557 O O . MET A 1 71 ? -2.762 3.270 5.677 1.00 91.06 71 MET A O 1
ATOM 561 N N . GLU A 1 72 ? -3.773 5.253 5.968 1.00 91.75 72 GLU A N 1
ATOM 562 C CA . GLU A 1 72 ? -4.474 4.932 7.213 1.00 91.75 72 GLU A CA 1
ATOM 563 C C . GLU A 1 72 ? -5.844 4.339 6.860 1.00 91.75 72 GLU A C 1
ATOM 565 O O . GLU A 1 72 ? -6.679 5.003 6.241 1.00 91.75 72 GLU A O 1
ATOM 570 N N . ILE A 1 73 ? -6.064 3.080 7.225 1.00 89.44 73 ILE A N 1
ATOM 571 C CA . ILE A 1 73 ? -7.283 2.311 6.967 1.00 89.44 73 ILE A CA 1
ATOM 572 C C . ILE A 1 73 ? -7.960 2.055 8.311 1.00 89.44 73 ILE A C 1
ATOM 574 O O . ILE A 1 73 ? -7.409 1.378 9.173 1.00 89.44 73 ILE A O 1
ATOM 578 N N . THR A 1 74 ? -9.158 2.587 8.496 1.00 88.81 74 THR A N 1
ATOM 579 C CA . THR A 1 74 ? -10.001 2.356 9.675 1.00 88.81 74 THR A CA 1
ATOM 580 C C . THR A 1 74 ? -11.356 1.821 9.221 1.00 88.81 74 THR A C 1
ATOM 582 O O . THR A 1 74 ? -11.663 1.835 8.025 1.00 88.81 74 THR A O 1
ATOM 585 N N . ASP A 1 75 ? -12.208 1.398 10.156 1.00 83.69 75 ASP A N 1
ATOM 586 C CA . ASP A 1 75 ? -13.561 0.967 9.795 1.00 83.69 75 ASP A CA 1
ATOM 587 C C . ASP A 1 75 ? -14.315 2.075 9.029 1.00 83.69 75 ASP A C 1
ATOM 589 O O . ASP A 1 75 ? -14.357 3.239 9.440 1.00 83.69 75 ASP A O 1
ATOM 593 N N . GLY A 1 76 ? -14.818 1.727 7.844 1.00 83.31 76 GLY A N 1
ATOM 594 C CA . GLY A 1 76 ? -15.537 2.626 6.938 1.00 83.31 76 GLY A CA 1
ATOM 595 C C . GLY A 1 76 ? -14.754 3.815 6.354 1.00 83.31 76 GLY A C 1
ATOM 596 O O . GLY A 1 76 ? -15.362 4.625 5.648 1.00 83.31 76 GLY A O 1
ATOM 597 N N . ARG A 1 77 ? -13.442 3.966 6.600 1.00 88.50 77 ARG A N 1
ATOM 598 C CA . ARG A 1 77 ? -12.672 5.142 6.146 1.00 88.50 77 ARG A CA 1
ATOM 599 C C . ARG A 1 77 ? -11.237 4.799 5.746 1.00 88.50 77 ARG A C 1
ATOM 601 O O . ARG A 1 77 ? -10.547 4.041 6.411 1.00 88.50 77 ARG A O 1
ATOM 608 N N . VAL A 1 78 ? -10.758 5.441 4.681 1.00 90.19 78 VAL A N 1
ATOM 609 C CA . VAL A 1 78 ? -9.352 5.398 4.257 1.00 90.19 78 VAL A CA 1
ATOM 610 C C . VAL A 1 78 ? -8.827 6.814 4.077 1.00 90.19 78 VAL A C 1
ATOM 612 O O . VAL A 1 78 ? -9.462 7.637 3.409 1.00 90.19 78 VAL A O 1
ATOM 615 N N . ARG A 1 79 ? -7.652 7.100 4.638 1.00 92.25 79 ARG A N 1
ATOM 616 C CA . ARG A 1 79 ? -6.950 8.380 4.513 1.00 92.25 79 ARG A CA 1
ATOM 617 C C . ARG A 1 79 ? -5.561 8.180 3.919 1.00 92.25 79 ARG A C 1
ATOM 619 O O . ARG A 1 79 ? -4.854 7.250 4.278 1.00 92.25 79 ARG A O 1
ATOM 626 N N . ALA A 1 80 ? -5.173 9.082 3.030 1.00 90.94 80 ALA A N 1
ATOM 627 C CA . ALA A 1 80 ? -3.817 9.225 2.524 1.00 90.94 80 ALA A CA 1
ATOM 628 C C . ALA A 1 80 ? -3.134 10.353 3.299 1.00 90.94 80 ALA A C 1
ATOM 630 O O . ALA A 1 80 ? -3.586 11.499 3.255 1.00 90.94 80 ALA A O 1
ATOM 631 N N . LEU A 1 81 ? -2.070 10.027 4.021 1.00 90.44 81 LEU A N 1
ATOM 632 C CA . LEU A 1 81 ? -1.275 10.964 4.800 1.00 90.44 81 LEU A CA 1
ATOM 633 C C . LEU A 1 81 ? 0.074 11.159 4.113 1.00 90.44 81 LEU A C 1
ATOM 635 O O . LEU A 1 81 ? 0.755 10.200 3.762 1.00 90.44 81 LEU A O 1
ATOM 639 N N . THR A 1 82 ? 0.463 12.410 3.941 1.00 86.31 82 THR A N 1
ATOM 640 C CA . THR A 1 82 ? 1.804 12.821 3.526 1.00 86.31 82 THR A CA 1
ATOM 641 C C . THR A 1 82 ? 2.374 13.752 4.599 1.00 86.31 82 THR A C 1
ATOM 643 O O . THR A 1 82 ? 1.614 14.221 5.453 1.00 86.31 82 THR A O 1
ATOM 646 N N . PRO A 1 83 ? 3.671 14.108 4.561 1.00 80.69 83 PRO A N 1
ATOM 647 C CA . PRO A 1 83 ? 4.236 15.067 5.515 1.00 80.69 83 PRO A CA 1
ATOM 648 C C . PRO A 1 83 ? 3.534 16.434 5.536 1.00 80.69 83 PRO A C 1
ATOM 650 O O . PRO A 1 83 ? 3.657 17.171 6.510 1.00 80.69 83 PRO A O 1
ATOM 653 N N . PHE A 1 84 ? 2.805 16.785 4.471 1.00 81.94 84 PHE A N 1
ATOM 654 C CA . PHE A 1 84 ? 2.210 18.112 4.293 1.00 81.94 84 PHE A CA 1
ATOM 655 C C . PHE A 1 84 ? 0.678 18.104 4.258 1.00 81.94 84 PHE A C 1
ATOM 657 O O . PHE A 1 84 ? 0.065 19.169 4.307 1.00 81.94 84 PHE A O 1
ATOM 664 N N . SER A 1 85 ? 0.038 16.940 4.129 1.00 84.25 85 SER A N 1
ATOM 665 C CA . SER A 1 85 ? -1.412 16.859 3.937 1.00 84.25 85 SER A CA 1
ATOM 666 C C . SER A 1 85 ? -2.006 15.540 4.417 1.00 84.25 85 SER A C 1
ATOM 668 O O . SER A 1 85 ? -1.353 14.500 4.422 1.00 84.25 85 SER A O 1
ATOM 670 N N . ALA A 1 86 ? -3.288 15.585 4.773 1.00 86.88 86 ALA A N 1
ATOM 671 C CA . ALA A 1 86 ? -4.105 14.409 5.024 1.00 86.88 86 ALA A CA 1
ATOM 672 C C . ALA A 1 86 ? -5.370 14.499 4.166 1.00 86.88 86 ALA A C 1
ATOM 674 O O . ALA A 1 86 ? -6.126 15.463 4.280 1.00 86.88 86 ALA A O 1
ATOM 675 N N . GLN A 1 87 ? -5.612 13.500 3.322 1.00 88.62 87 GLN A N 1
ATOM 676 C CA . GLN A 1 87 ? -6.760 13.452 2.421 1.00 88.62 87 GLN A CA 1
ATOM 677 C C . GLN A 1 87 ? -7.621 12.223 2.708 1.00 88.62 87 GLN A C 1
ATOM 679 O O . GLN A 1 87 ? -7.103 11.118 2.832 1.00 88.62 87 GLN A O 1
ATOM 684 N N . ILE A 1 88 ? -8.944 12.395 2.769 1.00 87.25 88 ILE A N 1
ATOM 685 C CA . ILE A 1 88 ? -9.882 11.265 2.800 1.00 87.25 88 ILE A CA 1
ATOM 686 C C . ILE A 1 88 ? -9.985 10.690 1.384 1.00 87.25 88 ILE A C 1
ATOM 688 O O . ILE A 1 88 ? -10.372 11.382 0.445 1.00 87.25 88 ILE A O 1
ATOM 692 N N . VAL A 1 89 ? -9.615 9.420 1.241 1.00 88.25 89 VAL A N 1
ATOM 693 C CA . VAL A 1 89 ? -9.696 8.656 -0.011 1.00 88.25 89 VAL A CA 1
ATOM 694 C C . VAL A 1 89 ? -11.007 7.873 -0.067 1.00 88.25 89 VAL A C 1
ATOM 696 O O . VAL A 1 89 ? -11.606 7.738 -1.134 1.00 88.25 89 VAL A O 1
ATOM 699 N N . PHE A 1 90 ? -11.473 7.399 1.091 1.00 86.50 90 PHE A N 1
ATOM 700 C CA . PHE A 1 90 ? -12.757 6.728 1.244 1.00 86.50 90 PHE A CA 1
ATOM 701 C C . PHE A 1 90 ? -13.438 7.124 2.571 1.00 86.50 90 PHE A C 1
ATOM 703 O O . PHE A 1 90 ? -12.745 7.180 3.587 1.00 86.50 90 PHE A O 1
ATOM 710 N N . PRO A 1 91 ? -14.762 7.369 2.591 1.00 82.44 91 PRO A N 1
ATOM 711 C CA . PRO A 1 91 ? -15.619 7.533 1.417 1.00 82.44 91 PRO A CA 1
ATOM 712 C C . PRO A 1 91 ? -15.138 8.719 0.576 1.00 82.44 91 PRO A C 1
ATOM 714 O O . PRO A 1 91 ? -14.566 9.669 1.106 1.00 82.44 91 PRO A O 1
ATOM 717 N N . LYS A 1 92 ? -15.313 8.644 -0.748 1.00 68.94 92 LYS A N 1
ATOM 718 C CA . LYS A 1 92 ? -14.885 9.712 -1.659 1.00 68.94 92 LYS A CA 1
ATOM 719 C C . LYS A 1 92 ? -15.791 10.919 -1.422 1.00 68.94 92 LYS A C 1
ATOM 721 O O . LYS A 1 92 ? -16.849 11.030 -2.033 1.00 68.94 92 LYS A O 1
ATOM 726 N N . THR A 1 93 ? -15.421 11.782 -0.484 1.00 57.94 93 THR A N 1
ATOM 727 C CA . THR A 1 93 ? -16.178 12.992 -0.197 1.00 57.94 93 THR A CA 1
ATOM 728 C C . THR A 1 93 ? -16.051 13.909 -1.405 1.00 57.94 93 THR A C 1
ATOM 730 O O . THR A 1 93 ? -14.976 14.407 -1.728 1.00 57.94 93 THR A O 1
ATOM 733 N N . ALA A 1 94 ? -17.158 14.114 -2.118 1.00 54.38 94 ALA A N 1
ATOM 734 C CA . ALA A 1 94 ? -17.222 15.134 -3.160 1.00 54.38 94 ALA A CA 1
ATOM 735 C C . ALA A 1 94 ? -17.099 16.551 -2.561 1.00 54.38 94 ALA A C 1
ATOM 737 O O . ALA A 1 94 ? -16.814 17.492 -3.296 1.00 54.38 94 ALA A O 1
ATOM 738 N N . ASN A 1 95 ? -17.264 16.694 -1.235 1.00 48.06 95 ASN A N 1
ATOM 739 C CA . ASN A 1 95 ? -17.153 17.952 -0.508 1.00 48.06 95 ASN A CA 1
ATOM 740 C C . ASN A 1 95 ? -16.478 17.787 0.872 1.00 48.06 95 ASN A C 1
ATOM 742 O O . ASN A 1 95 ? -16.963 17.014 1.699 1.00 48.06 95 ASN A O 1
ATOM 746 N N . PRO A 1 96 ? -15.423 18.567 1.183 1.00 49.69 96 PRO A N 1
ATOM 747 C CA . PRO A 1 96 ? -14.820 18.635 2.520 1.00 49.69 96 PRO A CA 1
ATOM 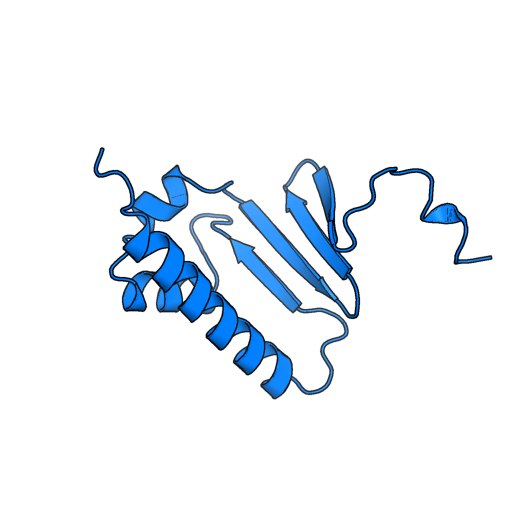748 C C . PRO A 1 96 ? -15.772 19.111 3.636 1.00 49.69 96 PRO A C 1
ATOM 750 O O . PRO A 1 96 ? -15.478 18.901 4.806 1.00 49.69 96 PRO A O 1
ATOM 753 N N . MET A 1 97 ? -16.904 19.740 3.293 1.00 52.16 97 MET A N 1
ATOM 754 C CA . MET A 1 97 ? -17.836 20.366 4.248 1.00 52.16 97 MET A CA 1
ATOM 755 C C . MET A 1 97 ? -18.881 19.421 4.868 1.00 52.16 97 MET A C 1
ATOM 757 O O . MET A 1 97 ? -19.625 19.840 5.749 1.00 52.16 97 MET A O 1
ATOM 761 N N . GLU A 1 98 ? -18.982 18.162 4.436 1.00 51.66 98 GLU A N 1
ATOM 762 C CA . GLU A 1 98 ? -20.071 17.280 4.898 1.00 51.66 98 GLU A CA 1
ATOM 763 C C . GLU A 1 98 ? -19.731 16.454 6.149 1.00 51.66 98 GLU A C 1
ATOM 765 O O . GLU A 1 98 ? -20.638 15.932 6.796 1.00 51.66 98 GLU A O 1
ATOM 770 N N . PHE A 1 99 ? -18.458 16.372 6.557 1.00 49.72 99 PHE A N 1
ATOM 771 C CA . PHE A 1 99 ? -18.073 15.556 7.718 1.00 49.72 99 PHE A CA 1
ATOM 772 C C . PHE A 1 99 ? -18.307 16.220 9.084 1.00 49.72 99 PHE A C 1
ATOM 774 O O . PHE A 1 99 ? -18.315 15.516 10.091 1.00 49.72 99 PHE A O 1
ATOM 781 N N . GLU A 1 100 ? -18.573 17.528 9.145 1.00 49.50 100 GLU A N 1
ATOM 782 C CA . GLU A 1 100 ? -18.913 18.204 10.411 1.00 49.50 100 GLU A CA 1
ATOM 783 C C . GLU A 1 100 ? -20.366 17.970 10.864 1.00 49.50 100 GLU A C 1
ATOM 785 O O . GLU A 1 100 ? -20.751 18.407 11.944 1.00 49.50 100 GLU A O 1
ATOM 790 N N . LYS A 1 101 ? -21.192 17.257 10.083 1.00 41.38 101 LYS A N 1
ATOM 791 C CA . LYS A 1 101 ? -22.617 17.054 10.405 1.00 41.38 101 LYS A CA 1
ATOM 792 C C . LYS A 1 101 ? -22.988 15.715 11.044 1.00 41.38 101 LYS A C 1
ATOM 794 O O . LYS A 1 101 ? -24.161 15.526 11.344 1.00 41.38 101 LYS A O 1
ATOM 799 N N . VAL A 1 102 ? -22.042 14.803 11.279 1.00 45.22 102 VAL A N 1
ATOM 800 C CA . VAL A 1 102 ? -22.355 13.457 11.821 1.00 45.22 102 VAL A CA 1
ATOM 801 C C . VAL A 1 102 ? -21.714 13.203 13.194 1.00 45.22 102 VAL A C 1
ATOM 803 O O . VAL A 1 102 ? -21.511 12.063 13.590 1.00 45.22 102 VAL A O 1
ATOM 806 N N . GLY A 1 103 ? -21.389 14.259 13.942 1.00 45.19 103 GLY A N 1
ATOM 807 C CA . GLY A 1 103 ? -20.798 14.145 15.281 1.00 45.19 103 GLY A CA 1
ATOM 808 C C . GLY A 1 103 ? -21.254 15.229 16.255 1.00 45.19 103 GLY A C 1
ATOM 809 O O . GLY A 1 103 ? -20.420 15.749 16.991 1.00 45.19 103 GLY A O 1
ATOM 810 N N . GLY A 1 104 ? -22.538 15.600 16.206 1.00 36.00 104 GLY A N 1
ATOM 811 C CA . GLY A 1 104 ? -23.201 16.450 17.202 1.00 36.00 104 GLY A CA 1
ATOM 812 C C . GLY A 1 104 ? -24.072 15.630 18.138 1.00 36.00 104 GLY A C 1
ATOM 813 O O . GLY A 1 104 ? -24.703 14.674 17.633 1.00 36.00 104 GLY A O 1
#

Organism: Caenorhabditis remanei (NCBI:txid31234)

InterPro domains:
  IPR036054 BTG-like domain superfamily [SSF160696] (5-79)